Protein AF-A0A2V9S8K9-F1 (afdb_monomer_lite)

Structure (mmCIF, N/CA/C/O backbone):
data_AF-A0A2V9S8K9-F1
#
_entry.id   AF-A0A2V9S8K9-F1
#
loop_
_atom_site.group_PDB
_atom_site.id
_atom_site.type_symbol
_atom_site.label_atom_id
_atom_site.label_alt_id
_atom_site.label_comp_id
_atom_site.label_asym_id
_atom_site.label_entity_id
_atom_site.label_seq_id
_atom_site.pdbx_PDB_ins_code
_atom_site.Cartn_x
_atom_site.Cartn_y
_atom_site.Cartn_z
_atom_site.occupancy
_atom_site.B_iso_or_equiv
_atom_site.auth_seq_id
_atom_site.auth_comp_id
_atom_site.auth_asym_id
_atom_site.auth_atom_id
_atom_site.pdbx_PDB_model_num
ATOM 1 N N . GLY A 1 1 ? 1.285 7.479 3.773 1.00 78.12 1 GLY A N 1
ATOM 2 C CA . GLY A 1 1 ? 0.832 7.378 5.174 1.00 78.12 1 GLY A CA 1
ATOM 3 C C . GLY A 1 1 ? -0.464 8.142 5.310 1.00 78.12 1 GLY A C 1
ATOM 4 O O . GLY A 1 1 ? -1.063 8.433 4.286 1.00 78.12 1 GLY A O 1
ATOM 5 N N . PHE A 1 2 ? -0.870 8.476 6.529 1.00 89.62 2 PHE A N 1
ATOM 6 C CA . PHE A 1 2 ? -2.054 9.300 6.792 1.00 89.62 2 PHE A CA 1
ATOM 7 C C . PHE A 1 2 ? -1.612 10.665 7.304 1.00 89.62 2 PHE A C 1
ATOM 9 O O . PHE A 1 2 ? -0.579 10.750 7.979 1.00 89.62 2 PHE A O 1
ATOM 16 N N . ASP A 1 3 ? -2.395 11.702 7.029 1.00 95.88 3 ASP A N 1
ATOM 17 C CA . ASP A 1 3 ? -2.140 13.011 7.619 1.00 95.88 3 ASP A CA 1
ATOM 18 C C . ASP A 1 3 ? -2.343 12.948 9.142 1.00 95.88 3 ASP A C 1
ATOM 20 O O . ASP A 1 3 ? -3.268 12.270 9.616 1.00 95.88 3 ASP A O 1
ATOM 24 N N . PRO A 1 4 ? -1.497 13.619 9.944 1.00 95.19 4 PRO A N 1
ATOM 25 C CA . PRO A 1 4 ? -1.679 13.664 11.389 1.00 95.19 4 PRO A CA 1
ATOM 26 C C . PRO A 1 4 ? -3.067 14.201 11.773 1.00 95.19 4 PRO A C 1
ATOM 28 O 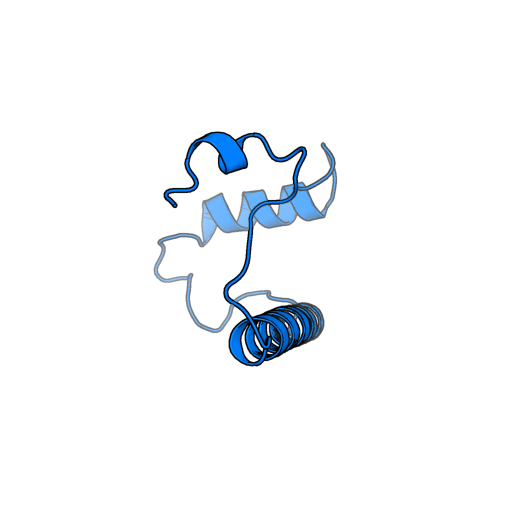O . PRO A 1 4 ? -3.468 15.276 11.340 1.00 95.19 4 PRO A O 1
ATOM 31 N N . GLY A 1 5 ? -3.791 13.456 12.609 1.00 96.19 5 GLY A N 1
ATOM 32 C CA . GLY A 1 5 ? -5.135 13.800 13.083 1.00 96.19 5 GLY A CA 1
ATOM 33 C C . GLY A 1 5 ? -6.278 13.417 12.138 1.00 96.19 5 GLY A C 1
ATOM 34 O O . GLY A 1 5 ? -7.435 13.668 12.468 1.00 96.19 5 GLY A O 1
ATOM 35 N N . SER A 1 6 ? -5.981 12.808 10.991 1.00 97.31 6 SER A N 1
ATOM 36 C CA . SER A 1 6 ? -6.994 12.416 10.008 1.00 97.31 6 SER A CA 1
ATOM 37 C C . SER A 1 6 ? -7.877 11.238 10.473 1.00 97.31 6 SER A C 1
ATOM 39 O O . SER A 1 6 ? -7.442 10.407 11.285 1.00 97.31 6 SER A O 1
ATOM 41 N N . PRO A 1 7 ? -9.115 11.114 9.953 1.00 94.81 7 PRO A N 1
ATOM 42 C CA . PRO A 1 7 ? -9.963 9.940 10.178 1.00 94.81 7 PRO A CA 1
ATOM 43 C C . PRO A 1 7 ? -9.289 8.615 9.789 1.00 94.81 7 PRO A C 1
ATOM 45 O O . PRO A 1 7 ? -9.478 7.595 10.457 1.00 94.81 7 PRO A O 1
ATOM 48 N N . GLU A 1 8 ? -8.458 8.624 8.750 1.00 92.50 8 GLU A N 1
ATOM 49 C CA . GLU A 1 8 ? -7.726 7.456 8.265 1.00 92.50 8 GLU A CA 1
ATOM 50 C C . GLU A 1 8 ? -6.656 7.027 9.275 1.00 92.50 8 GLU A C 1
ATOM 52 O O . GLU A 1 8 ? -6.526 5.836 9.564 1.00 92.50 8 GLU A O 1
ATOM 57 N N . GLN A 1 9 ? -5.954 7.987 9.898 1.00 95.50 9 GLN A N 1
ATOM 58 C CA . GLN A 1 9 ? -5.020 7.686 10.986 1.00 95.50 9 GLN A CA 1
ATOM 59 C C . GLN A 1 9 ? -5.735 6.984 12.147 1.00 95.50 9 GLN A C 1
ATOM 61 O O . GLN A 1 9 ? -5.210 6.010 12.694 1.00 95.50 9 GLN A O 1
ATOM 66 N N . LYS A 1 10 ? -6.927 7.463 12.528 1.00 95.56 10 LYS A N 1
ATOM 67 C CA . LYS A 1 10 ? -7.726 6.838 13.589 1.00 95.56 10 LYS A CA 1
ATOM 68 C C . LYS A 1 10 ? -8.148 5.422 13.196 1.00 95.56 10 LYS A C 1
ATOM 70 O O . LYS A 1 10 ? -7.928 4.501 13.974 1.00 95.56 10 LYS A O 1
ATOM 75 N N . THR A 1 11 ? -8.688 5.250 11.992 1.00 92.75 11 THR A N 1
ATOM 76 C CA . THR A 1 11 ? -9.124 3.947 11.465 1.00 92.75 11 THR A CA 1
ATOM 77 C C . THR A 1 11 ? -7.985 2.931 11.492 1.00 92.75 11 THR A C 1
ATOM 79 O O . THR A 1 11 ? -8.139 1.832 12.023 1.00 92.75 11 THR A O 1
ATOM 82 N N . PHE A 1 12 ? -6.807 3.322 11.004 1.00 92.75 12 PHE A N 1
ATOM 83 C CA . PHE A 1 12 ? -5.635 2.454 10.998 1.00 92.75 12 PHE A CA 1
ATOM 84 C C . PHE A 1 12 ? -5.151 2.113 12.412 1.00 92.75 12 PHE A C 1
ATOM 86 O O . PHE A 1 12 ? -4.848 0.957 12.704 1.00 92.75 12 PHE A O 1
ATOM 93 N N . LYS A 1 13 ? -5.117 3.097 13.319 1.00 95.19 13 LYS A N 1
ATOM 94 C CA . LYS A 1 13 ? -4.738 2.868 14.719 1.00 95.19 13 LYS A CA 1
ATOM 95 C C . LYS A 1 13 ? -5.708 1.916 15.419 1.00 95.19 13 LYS A C 1
ATOM 97 O O . LYS A 1 13 ? -5.261 1.029 16.145 1.00 95.19 13 LYS A O 1
ATOM 102 N N . ASP A 1 14 ? -7.008 2.082 15.201 1.00 95.19 14 ASP A N 1
ATOM 103 C CA . ASP A 1 14 ? -8.037 1.233 15.800 1.00 95.19 14 ASP A CA 1
ATOM 104 C C . ASP A 1 14 ? -7.925 -0.207 15.288 1.00 95.19 14 ASP A C 1
ATOM 106 O O . ASP A 1 14 ? -8.020 -1.145 16.082 1.00 95.19 14 ASP A O 1
ATOM 110 N N . TRP A 1 15 ? -7.657 -0.389 13.991 1.00 95.50 15 TRP A N 1
ATOM 111 C CA . TRP A 1 15 ? -7.435 -1.708 13.402 1.00 95.50 15 TRP A CA 1
ATOM 112 C C . TRP A 1 15 ? -6.181 -2.388 13.971 1.00 95.50 15 TRP A C 1
ATOM 114 O O . TRP A 1 15 ? -6.263 -3.516 14.457 1.00 95.50 15 TRP A O 1
ATOM 124 N N . LEU A 1 16 ? -5.045 -1.678 14.021 1.00 95.56 16 LEU A N 1
ATOM 125 C CA . LEU A 1 16 ? -3.804 -2.194 14.615 1.00 95.56 16 LEU A CA 1
ATOM 126 C C . LEU A 1 16 ? -3.950 -2.559 16.098 1.00 95.56 16 LEU A C 1
ATOM 128 O O . LEU A 1 16 ? -3.270 -3.459 16.579 1.00 95.56 16 LEU A O 1
ATOM 132 N N . THR A 1 17 ? -4.806 -1.845 16.829 1.00 96.69 17 THR A N 1
ATOM 133 C CA . THR A 1 17 ? -4.994 -2.054 18.271 1.00 96.69 17 THR A CA 1
ATOM 134 C C . THR A 1 17 ? -5.904 -3.244 18.564 1.00 96.69 17 THR A C 1
ATOM 136 O O . THR A 1 17 ? -5.672 -3.958 19.535 1.00 96.69 17 THR A O 1
ATOM 139 N N . ASN A 1 18 ? -6.952 -3.446 17.758 1.00 94.94 18 ASN A N 1
ATOM 140 C CA . ASN A 1 18 ? -8.050 -4.350 18.115 1.00 94.94 18 ASN A CA 1
ATOM 141 C C . ASN A 1 18 ? -8.206 -5.567 17.191 1.00 94.94 18 ASN A C 1
ATOM 143 O O . ASN A 1 18 ? -8.964 -6.476 17.532 1.00 94.94 18 ASN A O 1
ATOM 147 N N . ARG A 1 19 ? -7.567 -5.577 16.015 1.00 95.44 19 ARG A N 1
ATOM 148 C CA . ARG A 1 19 ? -7.755 -6.632 15.005 1.00 95.44 19 ARG A CA 1
ATOM 149 C C . ARG A 1 19 ? -6.456 -7.256 14.520 1.00 95.44 19 ARG A C 1
ATOM 151 O O . ARG A 1 19 ? -6.396 -8.473 14.443 1.00 95.44 19 ARG A O 1
ATOM 158 N N . TYR A 1 20 ? -5.423 -6.462 14.243 1.00 96.31 20 TYR A N 1
ATOM 159 C CA . TYR A 1 20 ? -4.151 -6.986 13.738 1.00 96.31 20 TYR A CA 1
ATOM 160 C C . TYR A 1 20 ? -3.596 -8.122 14.611 1.00 96.31 20 TYR A C 1
ATOM 162 O O . TYR A 1 20 ? -3.473 -7.966 15.828 1.00 96.31 20 TYR A O 1
ATOM 170 N N . HIS A 1 21 ? -3.232 -9.248 13.986 1.00 97.00 21 HIS A N 1
ATOM 171 C CA . HIS A 1 21 ? -2.717 -10.443 14.675 1.00 97.00 21 HIS A CA 1
ATOM 172 C C . HIS A 1 21 ? -3.658 -11.011 15.761 1.00 97.00 21 HIS A C 1
ATOM 174 O O . HIS A 1 21 ? -3.202 -11.654 16.711 1.00 97.00 21 HIS A O 1
ATOM 180 N N . ALA A 1 22 ? -4.970 -10.808 15.627 1.00 95.94 22 ALA A N 1
ATOM 181 C CA . ALA A 1 22 ? -5.986 -11.389 16.499 1.00 95.94 22 ALA A CA 1
ATOM 182 C C . ALA A 1 22 ? -6.936 -12.304 15.704 1.00 95.94 22 ALA A C 1
ATOM 184 O O . ALA A 1 22 ? -7.026 -12.181 14.487 1.00 95.94 22 ALA A O 1
ATOM 185 N N . PRO A 1 23 ? -7.699 -13.203 16.358 1.00 96.19 23 PRO A N 1
ATOM 186 C CA . PRO A 1 23 ? -8.695 -14.030 15.668 1.00 96.19 23 PRO A CA 1
ATOM 187 C C . PRO A 1 23 ? -9.774 -13.235 14.918 1.00 96.19 23 PRO A C 1
ATOM 189 O O . PRO A 1 23 ? -10.372 -13.764 13.994 1.00 96.19 23 PRO A O 1
ATOM 192 N N . SER A 1 24 ? -10.012 -11.980 15.313 1.00 94.94 24 SER A N 1
ATOM 193 C CA . SER A 1 24 ? -10.904 -11.032 14.635 1.00 94.94 24 SER A CA 1
ATOM 194 C C . SER A 1 24 ? -10.301 -10.416 13.363 1.00 94.94 24 SER A C 1
ATOM 196 O O . SER A 1 24 ? -10.938 -9.559 12.744 1.00 94.94 24 SER A O 1
ATOM 198 N N . ASP A 1 25 ? -9.083 -10.805 12.976 1.00 95.31 25 ASP A N 1
ATOM 199 C CA . ASP A 1 25 ? -8.488 -10.577 11.652 1.00 95.31 25 ASP A CA 1
ATOM 200 C C . ASP A 1 25 ? -8.999 -11.622 10.635 1.00 95.31 25 ASP A C 1
ATOM 202 O O . ASP A 1 25 ? -8.239 -12.332 9.979 1.00 95.31 25 ASP A O 1
ATOM 206 N N . ASP A 1 26 ? -10.318 -11.805 10.596 1.00 94.19 26 ASP A N 1
ATOM 207 C CA . ASP A 1 26 ? -11.028 -12.738 9.720 1.00 94.19 26 ASP A CA 1
ATOM 208 C C . ASP A 1 26 ? -11.570 -12.027 8.465 1.00 94.19 26 ASP A C 1
ATOM 210 O O . ASP A 1 26 ? -11.206 -10.891 8.180 1.00 94.19 26 ASP A O 1
ATOM 214 N N . VAL A 1 27 ? -12.430 -12.684 7.682 1.00 92.25 27 VAL A N 1
ATOM 215 C CA . VAL A 1 27 ? -12.993 -12.114 6.442 1.00 92.25 27 VAL A CA 1
ATOM 216 C C . VAL A 1 27 ? -14.056 -11.035 6.677 1.00 92.25 27 VAL A C 1
ATOM 218 O O . VAL A 1 27 ? -14.376 -10.299 5.746 1.00 92.25 27 VAL A O 1
ATOM 221 N N . ASP A 1 28 ? -14.558 -10.883 7.905 1.00 92.56 28 ASP A N 1
ATOM 222 C CA . ASP A 1 28 ? -15.576 -9.894 8.270 1.00 92.56 28 ASP A CA 1
ATOM 223 C C . ASP A 1 28 ? -14.922 -8.560 8.700 1.00 92.56 28 ASP A C 1
ATOM 225 O O . ASP A 1 28 ? -15.336 -7.888 9.657 1.00 92.56 28 ASP A O 1
ATOM 229 N N . GLN A 1 29 ? -13.864 -8.153 7.985 1.00 90.88 29 GLN A N 1
ATOM 230 C CA . GLN A 1 29 ? -13.201 -6.867 8.198 1.00 90.88 29 GLN A CA 1
ATOM 231 C C . GLN A 1 29 ? -14.072 -5.699 7.719 1.00 90.88 29 GLN A C 1
ATOM 233 O O . GLN A 1 29 ? -14.725 -5.790 6.678 1.00 90.88 29 GLN A O 1
ATOM 238 N N . PRO A 1 30 ? -13.996 -4.531 8.382 1.00 89.25 30 PRO A N 1
ATOM 239 C CA . PRO A 1 30 ? -14.645 -3.305 7.923 1.00 89.25 30 PRO A CA 1
ATOM 240 C C . PRO A 1 30 ? -13.854 -2.636 6.780 1.00 89.25 30 PRO A C 1
ATOM 242 O O . PRO A 1 30 ? -13.513 -1.457 6.861 1.00 89.25 30 PRO A O 1
ATOM 245 N N . VAL A 1 31 ? -13.502 -3.392 5.739 1.00 89.31 31 VAL A N 1
ATOM 246 C CA . VAL A 1 31 ? -12.768 -2.878 4.575 1.00 89.31 31 VAL A CA 1
ATOM 247 C C . VAL A 1 31 ? -13.711 -2.225 3.569 1.00 89.31 31 VAL A C 1
ATOM 249 O O . VAL A 1 31 ? -14.820 -2.698 3.324 1.00 89.31 31 VAL A O 1
ATOM 252 N N . ASP A 1 32 ? -13.240 -1.157 2.931 1.00 92.06 32 ASP A N 1
ATOM 253 C CA . ASP A 1 32 ? -13.870 -0.632 1.723 1.00 92.06 32 ASP A CA 1
ATOM 254 C C . ASP A 1 32 ? -13.479 -1.518 0.531 1.00 92.06 32 ASP A C 1
ATOM 256 O O . ASP A 1 32 ? -12.345 -1.481 0.044 1.00 92.06 32 ASP A O 1
ATOM 260 N N . LEU A 1 33 ? -14.425 -2.336 0.065 1.00 93.62 33 LEU A N 1
ATOM 261 C CA . LEU A 1 33 ? -14.200 -3.271 -1.038 1.00 93.62 33 LEU A CA 1
ATOM 262 C C . LEU A 1 33 ? -13.976 -2.576 -2.386 1.00 93.62 33 LEU A C 1
ATOM 264 O O . LEU A 1 33 ? -13.298 -3.139 -3.244 1.00 93.62 33 LEU A O 1
ATOM 268 N N . GLN A 1 34 ? -14.511 -1.370 -2.594 1.00 96.62 34 GLN A N 1
ATOM 269 C CA . GLN A 1 34 ? -14.264 -0.623 -3.830 1.00 96.62 34 GLN A CA 1
ATOM 270 C C . GLN A 1 34 ? -12.838 -0.077 -3.844 1.00 96.62 34 GLN A C 1
ATOM 272 O O . GLN A 1 34 ? -12.140 -0.204 -4.850 1.00 96.62 34 GLN A O 1
ATOM 277 N N . ALA A 1 35 ? -12.381 0.468 -2.715 1.00 94.19 35 ALA A N 1
ATOM 278 C CA . ALA A 1 35 ? -10.996 0.898 -2.562 1.00 94.19 35 ALA A CA 1
ATOM 279 C C . ALA A 1 35 ? -10.017 -0.283 -2.695 1.00 94.19 35 ALA A C 1
ATOM 281 O O . ALA A 1 35 ? -8.995 -0.154 -3.370 1.00 94.19 35 ALA A O 1
ATOM 282 N N . ALA A 1 36 ? -10.347 -1.444 -2.115 1.00 94.62 36 ALA A N 1
ATOM 283 C CA . ALA A 1 36 ? -9.555 -2.666 -2.260 1.00 94.62 36 ALA A CA 1
ATOM 284 C C . ALA A 1 36 ? -9.490 -3.139 -3.721 1.00 94.62 36 ALA A C 1
ATOM 286 O O . ALA A 1 36 ? -8.406 -3.425 -4.221 1.00 94.62 36 ALA A O 1
ATOM 287 N N . ALA A 1 37 ? -10.619 -3.149 -4.436 1.00 97.50 37 ALA A N 1
ATOM 288 C CA . ALA A 1 37 ? -10.642 -3.496 -5.855 1.00 97.50 37 ALA A CA 1
ATOM 289 C C . ALA A 1 37 ? -9.758 -2.550 -6.683 1.00 97.50 37 ALA A C 1
ATOM 291 O O . ALA A 1 37 ? -8.946 -3.013 -7.475 1.00 97.50 37 ALA A O 1
ATOM 292 N N . LEU A 1 38 ? -9.848 -1.234 -6.463 1.00 98.00 38 LEU A N 1
ATOM 293 C CA . LEU A 1 38 ? -9.001 -0.263 -7.161 1.00 98.00 38 LEU A CA 1
ATOM 294 C C . LEU A 1 38 ? -7.509 -0.473 -6.866 1.00 98.00 38 LEU A C 1
ATOM 296 O O . LEU A 1 38 ? -6.678 -0.353 -7.765 1.00 98.00 38 LEU A O 1
ATOM 300 N N . TYR A 1 39 ? -7.163 -0.791 -5.618 1.00 96.81 39 TYR A N 1
ATOM 301 C CA . TYR A 1 39 ? -5.791 -1.131 -5.255 1.00 96.81 39 TYR A CA 1
ATOM 302 C C . TYR A 1 39 ? -5.287 -2.347 -6.045 1.00 96.81 39 TYR A C 1
ATOM 304 O O . TYR A 1 39 ? -4.207 -2.284 -6.635 1.00 96.81 39 TYR A O 1
ATOM 312 N N .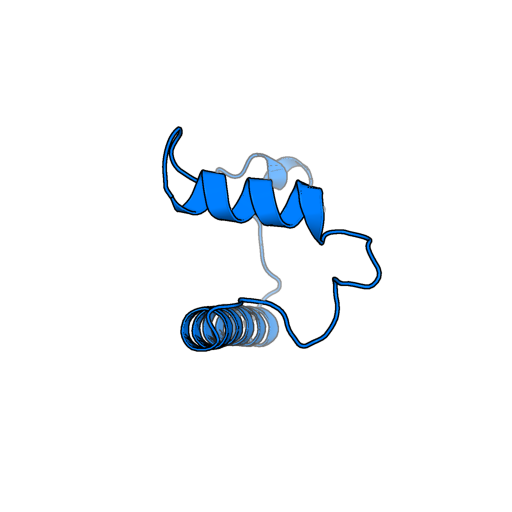 GLU A 1 40 ? -6.087 -3.413 -6.122 1.00 98.06 40 GLU A N 1
ATOM 313 C CA . GLU A 1 40 ? -5.748 -4.615 -6.891 1.00 98.06 40 GLU A CA 1
ATOM 314 C C . GLU A 1 40 ? -5.595 -4.329 -8.392 1.00 98.06 40 GLU A C 1
ATOM 316 O O . GLU A 1 40 ? -4.662 -4.830 -9.020 1.00 98.06 40 GLU A O 1
ATOM 321 N N . GLU A 1 41 ? -6.442 -3.474 -8.973 1.00 98.50 41 GLU A N 1
ATOM 322 C CA . GLU A 1 41 ? -6.304 -3.042 -10.371 1.00 98.50 41 GLU A CA 1
ATOM 323 C C . GLU A 1 41 ? -4.944 -2.369 -10.620 1.00 98.50 41 GLU A C 1
ATOM 325 O O . GLU A 1 41 ? -4.232 -2.739 -11.557 1.00 98.50 41 GLU A O 1
ATOM 330 N N . ILE A 1 42 ? -4.536 -1.444 -9.743 1.00 98.44 42 ILE A N 1
ATOM 331 C CA . ILE A 1 42 ? -3.251 -0.736 -9.849 1.00 98.44 42 ILE A CA 1
ATOM 332 C C . ILE A 1 42 ? -2.074 -1.714 -9.738 1.00 98.44 42 ILE A C 1
ATOM 334 O O . ILE A 1 42 ? -1.125 -1.644 -10.525 1.00 98.44 42 ILE A O 1
ATOM 338 N N . VAL A 1 43 ? -2.119 -2.637 -8.772 1.00 98.44 43 VAL A N 1
ATOM 339 C CA . VAL A 1 43 ? -1.062 -3.643 -8.582 1.00 98.44 43 VAL A CA 1
ATOM 340 C C . VAL A 1 43 ? -0.985 -4.578 -9.787 1.00 98.44 43 VAL A C 1
ATOM 342 O O . VAL A 1 43 ? 0.117 -4.868 -10.265 1.00 98.44 43 VAL A O 1
ATOM 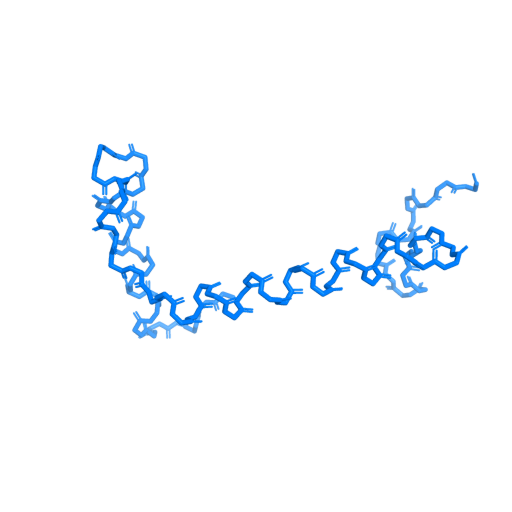345 N N . ARG A 1 44 ? -2.132 -5.012 -10.325 1.00 98.44 44 ARG A N 1
ATOM 346 C CA . ARG A 1 44 ? -2.186 -5.859 -11.520 1.00 98.44 44 ARG A CA 1
ATOM 347 C C . ARG A 1 44 ? -1.576 -5.156 -12.725 1.00 98.44 44 ARG A C 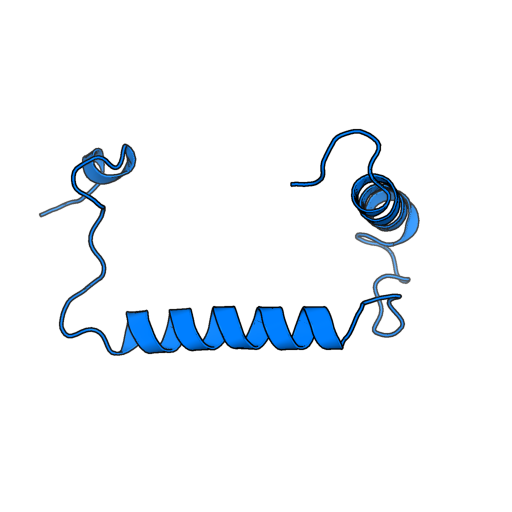1
ATOM 349 O O . ARG A 1 44 ? -0.753 -5.753 -13.418 1.00 98.44 44 ARG A O 1
ATOM 356 N N . GLU A 1 45 ? -1.964 -3.913 -12.990 1.00 98.44 45 GLU A N 1
ATOM 357 C CA . GLU A 1 45 ? -1.436 -3.143 -14.119 1.00 98.44 45 GLU A CA 1
ATOM 358 C C . GLU A 1 45 ? 0.076 -2.937 -14.008 1.00 98.44 45 GLU A C 1
ATOM 360 O O . GLU A 1 45 ? 0.798 -3.163 -14.983 1.00 98.44 45 GLU A O 1
ATOM 365 N N . LEU A 1 46 ? 0.571 -2.599 -12.813 1.00 96.94 46 LEU A N 1
ATOM 366 C CA . LEU A 1 46 ? 2.004 -2.496 -12.547 1.00 96.94 46 LEU A CA 1
ATOM 367 C C . LEU A 1 46 ? 2.720 -3.820 -12.836 1.00 96.94 46 LEU A C 1
ATOM 369 O O . LEU A 1 46 ? 3.744 -3.830 -13.521 1.00 96.94 46 LEU A O 1
ATOM 373 N N . LEU A 1 47 ? 2.185 -4.935 -12.336 1.00 97.31 47 LEU A N 1
ATOM 374 C CA . LEU A 1 47 ? 2.774 -6.257 -12.523 1.00 97.31 47 LEU A CA 1
ATOM 375 C C . LEU A 1 47 ? 2.842 -6.635 -14.004 1.00 97.31 47 LEU A C 1
ATOM 377 O O . LEU A 1 47 ? 3.903 -7.037 -14.477 1.00 97.31 47 LEU A O 1
ATOM 381 N N . ILE 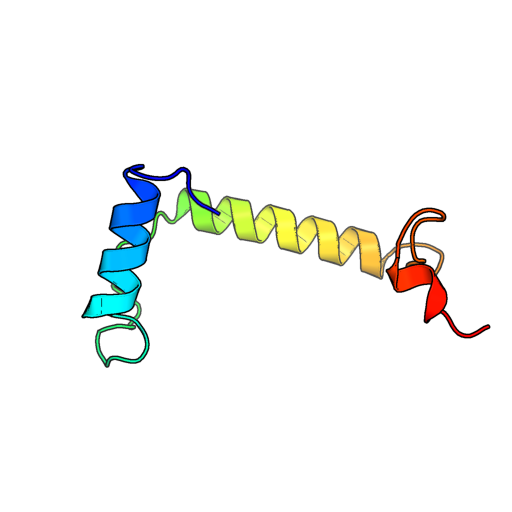A 1 48 ? 1.742 -6.465 -14.742 1.00 97.56 48 ILE A N 1
ATOM 382 C CA . ILE A 1 48 ? 1.683 -6.759 -16.178 1.00 97.56 48 ILE A CA 1
ATOM 383 C C . ILE A 1 48 ? 2.668 -5.870 -16.942 1.00 97.56 48 ILE A C 1
ATOM 385 O O . ILE A 1 48 ? 3.437 -6.375 -17.759 1.00 97.56 48 ILE A O 1
ATOM 389 N N . SER A 1 49 ? 2.685 -4.564 -16.658 1.00 96.12 49 SER A N 1
ATOM 390 C CA . SER A 1 49 ? 3.583 -3.616 -17.322 1.00 96.12 49 SER A CA 1
ATOM 391 C C . SER A 1 49 ? 5.054 -3.951 -17.089 1.00 96.12 49 SER A C 1
ATOM 393 O O . SER A 1 49 ? 5.857 -3.808 -18.006 1.00 96.12 49 SER A O 1
ATOM 395 N N . VAL A 1 50 ? 5.420 -4.369 -15.877 1.00 94.81 50 VAL A N 1
ATOM 396 C CA . VAL A 1 50 ? 6.803 -4.711 -15.527 1.00 94.81 50 VAL A CA 1
ATOM 397 C C . VAL A 1 50 ? 7.209 -6.058 -16.119 1.00 94.81 50 VAL A C 1
ATOM 399 O O . VAL A 1 50 ? 8.317 -6.183 -16.637 1.00 94.81 50 VAL A O 1
ATOM 402 N N . ALA A 1 51 ? 6.332 -7.061 -16.052 1.00 95.62 51 ALA A N 1
ATOM 403 C CA . ALA A 1 51 ? 6.620 -8.407 -16.541 1.00 95.62 51 ALA A CA 1
ATOM 404 C C . ALA A 1 51 ? 6.740 -8.467 -18.070 1.00 95.62 51 ALA A C 1
ATOM 406 O O . ALA A 1 51 ? 7.564 -9.221 -18.583 1.00 95.62 51 ALA A O 1
ATOM 407 N N . ASN A 1 52 ? 5.947 -7.661 -18.781 1.00 96.88 52 ASN A N 1
ATOM 408 C CA . ASN A 1 52 ? 5.922 -7.631 -20.244 1.00 96.88 52 ASN A CA 1
ATOM 409 C C . ASN A 1 52 ? 6.863 -6.582 -20.860 1.00 96.88 52 ASN A C 1
ATOM 411 O O . ASN A 1 52 ? 6.842 -6.403 -22.075 1.00 96.88 52 ASN A O 1
ATOM 415 N N . ALA A 1 53 ? 7.656 -5.860 -20.064 1.00 96.75 53 ALA A N 1
ATOM 416 C CA . ALA A 1 53 ? 8.617 -4.903 -20.603 1.00 96.75 53 ALA A CA 1
ATOM 417 C C . ALA A 1 53 ? 9.746 -5.620 -21.368 1.00 96.75 53 ALA A C 1
ATOM 419 O O . ALA A 1 53 ? 10.259 -6.641 -20.911 1.00 96.75 53 ALA A O 1
ATOM 420 N N . ASP A 1 54 ? 10.193 -5.041 -22.489 1.00 96.62 54 ASP A N 1
ATOM 421 C CA . ASP A 1 54 ? 11.248 -5.613 -23.351 1.00 96.62 54 ASP A CA 1
ATOM 422 C C . ASP A 1 54 ? 12.587 -5.841 -22.625 1.00 96.62 54 ASP A C 1
ATOM 424 O O . ASP A 1 54 ? 13.427 -6.632 -23.055 1.00 96.62 54 ASP A O 1
ATOM 428 N N . GLY A 1 55 ? 12.808 -5.125 -21.521 1.00 92.31 55 GLY A N 1
ATOM 429 C CA . GLY A 1 55 ? 14.013 -5.205 -20.713 1.00 92.31 55 GLY A CA 1
ATOM 430 C C . GLY A 1 55 ? 13.699 -5.294 -19.226 1.00 92.31 55 GLY A C 1
ATOM 431 O O . GLY A 1 55 ? 12.659 -4.845 -18.747 1.00 92.31 55 GLY A O 1
ATOM 432 N N . ARG A 1 56 ? 14.650 -5.846 -18.468 1.00 89.56 56 ARG A N 1
ATOM 433 C CA . ARG A 1 56 ? 14.550 -5.921 -17.006 1.00 89.56 56 ARG A CA 1
ATOM 434 C C . ARG A 1 56 ? 14.444 -4.506 -16.415 1.00 89.56 56 ARG A C 1
ATOM 436 O O . ARG A 1 56 ? 15.211 -3.641 -16.850 1.00 89.56 56 ARG A O 1
ATOM 443 N N . PRO A 1 57 ? 13.602 -4.275 -15.390 1.00 88.75 57 PRO A N 1
ATOM 444 C CA . PRO A 1 57 ? 13.531 -2.991 -14.700 1.00 88.75 57 PRO A CA 1
ATOM 445 C C . PRO A 1 57 ? 14.904 -2.508 -14.238 1.00 88.75 57 PRO A C 1
ATOM 447 O O . PRO A 1 57 ? 15.693 -3.282 -13.694 1.00 88.75 57 PRO A O 1
ATOM 450 N N . GLN A 1 58 ? 15.169 -1.221 -14.443 1.00 89.44 58 GLN A N 1
ATOM 451 C CA . GLN A 1 58 ? 16.413 -0.566 -14.051 1.00 89.44 58 GLN A CA 1
ATOM 452 C C . GLN A 1 58 ? 16.128 0.522 -13.020 1.00 89.44 58 GLN A C 1
ATOM 454 O O . GLN A 1 58 ? 15.079 1.170 -13.045 1.00 89.44 58 GLN A O 1
ATOM 459 N N . TRP A 1 59 ? 17.085 0.762 -12.124 1.00 92.75 59 TRP A N 1
ATOM 460 C CA . TRP A 1 59 ? 17.019 1.915 -11.232 1.00 92.75 59 TRP A CA 1
ATOM 461 C C . TRP A 1 59 ? 17.042 3.219 -12.032 1.00 92.75 59 TRP A C 1
ATOM 463 O O . TRP A 1 59 ? 17.814 3.355 -12.985 1.00 92.75 59 TRP A O 1
ATOM 473 N N . LYS A 1 60 ? 16.246 4.207 -11.605 1.00 92.75 60 LYS A N 1
ATOM 474 C CA . LYS A 1 60 ? 16.325 5.562 -12.169 1.00 92.75 60 LYS A CA 1
ATOM 475 C C . LYS A 1 60 ? 17.732 6.149 -11.961 1.00 92.75 60 LYS A C 1
ATOM 477 O O . LYS A 1 60 ? 18.355 5.837 -10.941 1.00 92.75 60 LYS A O 1
ATOM 482 N N . PRO A 1 61 ? 18.237 6.997 -12.879 1.00 93.69 61 PRO A N 1
ATOM 483 C CA . PRO A 1 61 ? 19.595 7.545 -12.794 1.00 93.69 61 PRO A CA 1
ATOM 484 C C . PRO A 1 61 ? 19.914 8.254 -11.471 1.00 93.69 61 PRO A C 1
ATOM 486 O O . PRO A 1 61 ? 21.031 8.144 -10.973 1.00 93.69 61 PRO A O 1
ATOM 489 N N . ASP A 1 62 ? 18.924 8.934 -10.898 1.00 96.12 62 ASP A N 1
ATOM 490 C CA . ASP A 1 62 ? 18.977 9.705 -9.654 1.00 96.12 62 ASP A CA 1
ATOM 491 C C . ASP A 1 62 ? 18.583 8.894 -8.406 1.00 96.12 62 ASP A C 1
ATOM 493 O O . ASP A 1 62 ? 18.606 9.403 -7.285 1.00 96.12 62 ASP A O 1
ATOM 497 N N . SER A 1 63 ? 18.238 7.615 -8.567 1.00 95.75 63 SER A N 1
ATOM 498 C CA . SER A 1 63 ? 17.883 6.761 -7.441 1.00 95.75 63 SER A CA 1
ATOM 499 C C . SER A 1 63 ? 19.110 6.446 -6.590 1.00 95.75 63 SER A C 1
ATOM 501 O O . SER A 1 63 ? 20.093 5.888 -7.079 1.00 95.75 63 SER A O 1
ATOM 503 N N . PHE A 1 64 ? 19.009 6.673 -5.279 1.00 95.38 64 PHE A N 1
ATOM 504 C CA . PHE A 1 64 ? 19.996 6.205 -4.300 1.00 95.38 64 PHE A CA 1
ATOM 505 C C . PHE A 1 64 ? 20.320 4.710 -4.454 1.00 95.38 64 PHE A C 1
ATOM 507 O O . PHE A 1 64 ? 21.470 4.300 -4.297 1.00 95.38 64 PHE A O 1
ATOM 514 N N . PHE A 1 65 ? 19.324 3.890 -4.799 1.00 94.38 65 PHE A N 1
ATOM 515 C CA . PHE A 1 65 ? 19.486 2.443 -4.938 1.00 94.38 65 PHE A CA 1
ATOM 516 C C . PHE A 1 65 ? 20.273 2.028 -6.183 1.00 94.38 65 PHE A C 1
ATOM 518 O O . PHE A 1 65 ? 20.796 0.914 -6.214 1.00 94.38 65 PHE A O 1
ATOM 525 N N . ARG A 1 66 ? 20.453 2.924 -7.165 1.00 94.00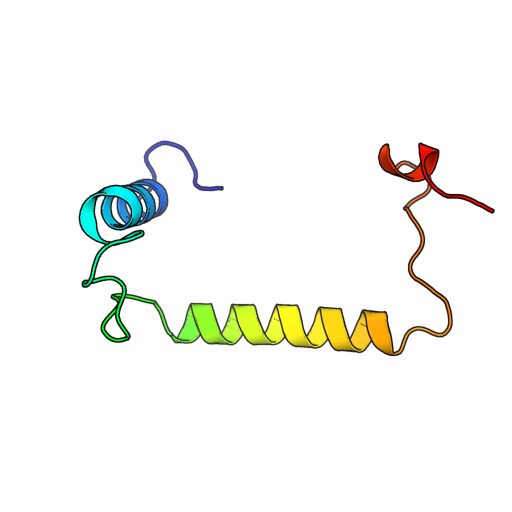 66 ARG A N 1
ATOM 526 C CA . ARG A 1 66 ? 21.265 2.650 -8.358 1.00 94.00 66 ARG A CA 1
ATOM 527 C C . ARG A 1 66 ? 22.695 2.239 -8.007 1.00 94.00 66 ARG A C 1
ATOM 529 O O . ARG A 1 66 ? 23.279 1.438 -8.726 1.00 94.00 66 ARG A O 1
ATOM 536 N N . ARG A 1 67 ? 23.231 2.698 -6.868 1.00 92.44 67 ARG A N 1
ATOM 537 C CA . ARG A 1 67 ? 24.563 2.314 -6.358 1.00 92.44 67 ARG A CA 1
ATOM 538 C C . ARG A 1 67 ? 24.740 0.812 -6.094 1.00 92.44 67 ARG A C 1
ATOM 540 O O . ARG A 1 67 ? 25.863 0.364 -5.908 1.00 92.44 67 ARG A O 1
ATOM 547 N N . TYR A 1 68 ? 23.644 0.056 -6.027 1.00 91.69 68 TYR A N 1
ATOM 548 C CA . TYR A 1 68 ? 23.648 -1.391 -5.814 1.00 91.69 68 TYR A CA 1
ATOM 549 C C . TYR A 1 68 ? 23.394 -2.199 -7.092 1.00 91.69 68 TYR A C 1
ATOM 551 O O . TYR A 1 68 ? 23.379 -3.428 -7.027 1.00 91.69 68 TYR A O 1
ATOM 559 N N . ALA A 1 69 ? 23.172 -1.543 -8.237 1.00 88.75 69 ALA A N 1
ATOM 560 C CA . ALA A 1 69 ? 23.074 -2.234 -9.515 1.00 88.75 69 ALA A CA 1
ATOM 561 C C . ALA A 1 69 ? 24.410 -2.926 -9.809 1.00 88.75 69 ALA A C 1
ATOM 563 O O . ALA A 1 69 ? 25.460 -2.285 -9.777 1.00 88.75 69 ALA A O 1
ATOM 564 N N . ARG A 1 70 ? 24.370 -4.235 -10.055 1.00 76.75 70 ARG A N 1
ATOM 565 C CA . ARG A 1 70 ? 25.506 -4.964 -10.623 1.00 76.75 70 ARG A CA 1
ATOM 566 C C . ARG A 1 70 ? 25.370 -4.936 -12.143 1.00 76.75 70 ARG A C 1
ATOM 568 O O . ARG A 1 70 ? 24.239 -4.913 -12.630 1.00 76.75 70 ARG A O 1
ATOM 575 N N . GLU A 1 71 ? 26.508 -4.884 -12.828 1.00 62.59 71 GLU A N 1
ATOM 576 C CA . GLU A 1 71 ? 26.595 -4.990 -14.292 1.00 62.59 71 GLU A CA 1
ATOM 577 C C . GLU A 1 71 ? 26.016 -6.314 -14.806 1.00 62.59 71 GLU A C 1
ATOM 579 O O . GLU A 1 71 ? 26.178 -7.345 -14.105 1.00 62.59 71 GLU A O 1
#

pLDDT: mean 93.78, std 5.35, range [62.59, 98.5]

Secondary structure (DSSP, 8-state):
---TT-HHHHHHHHHHHHTTTSTT-SS-----HHHHHHHHHHHHHHHHHHHTSSS-----TT-GGGGG---

Sequence (71 aa):
GFDPGSPEQKTFKDWLTNRYHAPSDDVDQPVDLQAAALYEEIVRELLISVANADGRPQWKPDSFFRRYARE

Foldseek 3Di:
DDDPPDPVVVVVVVCVVPPPPDPNVDPPDPDDVVVVVVVVVVVVVVVCCQVPDPDHDADDPPDPCNVVDDD

Radius of gyration: 18.38 Å; chains: 1; bounding box: 42×28×42 Å